Protein AF-A0A2Z3NBY1-F1 (afdb_monomer)

Radius of gyration: 13.92 Å; Cα contacts (8 Å, |Δi|>4): 67; chains: 1; bounding box: 24×21×45 Å

Foldseek 3Di:
DPDPVLNVVCVVCVPPFLALVNVCVVVVPDPQNVVLVVVLLVCCVVVVDALVRSLVSCCVSPVVCSVVVLSNLSNCCRVVHSVVVSVRNND

Organism: Geobacillus thermoleovorans (NCBI:txid33941)

Structure (mmCIF, N/CA/C/O backbone):
data_AF-A0A2Z3NBY1-F1
#
_entry.id   AF-A0A2Z3NBY1-F1
#
loop_
_atom_site.group_PDB
_atom_site.id
_atom_site.type_symbol
_atom_site.label_atom_id
_atom_site.label_alt_id
_atom_site.label_comp_id
_atom_site.label_asym_id
_atom_site.label_entity_id
_atom_site.label_seq_id
_atom_site.pdbx_PDB_ins_code
_atom_site.Cartn_x
_atom_site.Cartn_y
_atom_site.Cartn_z
_atom_site.occupancy
_atom_site.B_iso_or_equiv
_atom_site.auth_seq_id
_atom_site.auth_comp_id
_atom_site.auth_asym_id
_atom_site.auth_atom_id
_atom_site.pdbx_PDB_model_num
ATOM 1 N N . MET A 1 1 ? 9.453 11.270 -32.098 1.00 43.59 1 MET A N 1
ATOM 2 C CA . MET A 1 1 ? 9.814 10.807 -30.743 1.00 43.59 1 MET A CA 1
ATOM 3 C C . MET A 1 1 ? 9.236 9.415 -30.604 1.00 43.59 1 MET A C 1
ATOM 5 O O . MET A 1 1 ? 8.063 9.259 -30.911 1.00 43.59 1 MET A O 1
ATOM 9 N N . ALA A 1 2 ? 10.055 8.405 -30.306 1.00 50.16 2 ALA A N 1
ATOM 10 C CA . ALA A 1 2 ? 9.545 7.058 -30.079 1.00 50.16 2 ALA A CA 1
ATOM 11 C C . ALA A 1 2 ? 8.756 7.090 -28.768 1.00 50.16 2 ALA A C 1
ATOM 13 O O . ALA A 1 2 ? 9.329 7.365 -27.719 1.00 50.16 2 ALA A O 1
ATOM 14 N N . THR A 1 3 ? 7.439 6.924 -28.842 1.00 52.19 3 THR A N 1
ATOM 15 C CA . THR A 1 3 ? 6.618 6.744 -27.648 1.00 52.19 3 THR A CA 1
ATOM 16 C C . THR A 1 3 ? 7.021 5.410 -27.040 1.00 52.19 3 THR A C 1
ATOM 18 O O . THR A 1 3 ? 6.830 4.372 -27.676 1.00 52.19 3 THR A O 1
ATOM 21 N N . ASP A 1 4 ? 7.626 5.434 -25.852 1.00 73.19 4 ASP A N 1
ATOM 22 C CA . ASP A 1 4 ? 8.002 4.213 -25.151 1.00 73.19 4 ASP A CA 1
ATOM 23 C C . ASP A 1 4 ? 6.760 3.339 -24.963 1.00 73.19 4 ASP A C 1
ATOM 25 O O . ASP A 1 4 ? 5.693 3.815 -24.564 1.00 73.19 4 ASP A O 1
ATOM 29 N N . ALA A 1 5 ? 6.887 2.042 -25.251 1.00 67.88 5 ALA A N 1
ATOM 30 C CA . ALA A 1 5 ? 5.787 1.084 -25.131 1.00 67.88 5 ALA A CA 1
ATOM 31 C C . ALA A 1 5 ? 5.157 1.099 -23.723 1.00 67.88 5 ALA A C 1
ATOM 33 O O . ALA A 1 5 ? 3.963 0.851 -23.571 1.00 67.88 5 ALA A O 1
ATOM 34 N N . ILE A 1 6 ? 5.947 1.466 -22.707 1.00 62.09 6 ILE A N 1
ATOM 35 C CA . ILE A 1 6 ? 5.505 1.672 -21.325 1.00 62.09 6 ILE A CA 1
ATOM 36 C C . ILE A 1 6 ? 4.509 2.836 -21.232 1.00 62.09 6 ILE A C 1
ATOM 38 O O . ILE A 1 6 ? 3.467 2.690 -20.605 1.00 62.09 6 ILE A O 1
ATOM 42 N N . THR A 1 7 ? 4.772 3.968 -21.886 1.00 62.44 7 THR A N 1
ATOM 43 C CA . THR A 1 7 ? 3.870 5.133 -21.900 1.00 62.44 7 THR A CA 1
ATOM 44 C C . THR A 1 7 ? 2.544 4.814 -22.590 1.00 62.44 7 THR A C 1
ATOM 46 O O . THR A 1 7 ? 1.489 5.202 -22.101 1.00 62.44 7 THR A O 1
ATOM 49 N N . LEU A 1 8 ? 2.580 4.042 -23.680 1.00 66.75 8 LEU A N 1
ATOM 50 C CA . LEU A 1 8 ? 1.376 3.568 -24.372 1.00 66.75 8 LEU A CA 1
ATOM 51 C C . LEU A 1 8 ? 0.544 2.604 -23.513 1.00 66.75 8 LEU A C 1
ATOM 53 O O . LEU A 1 8 ? -0.674 2.752 -23.437 1.00 66.75 8 LEU A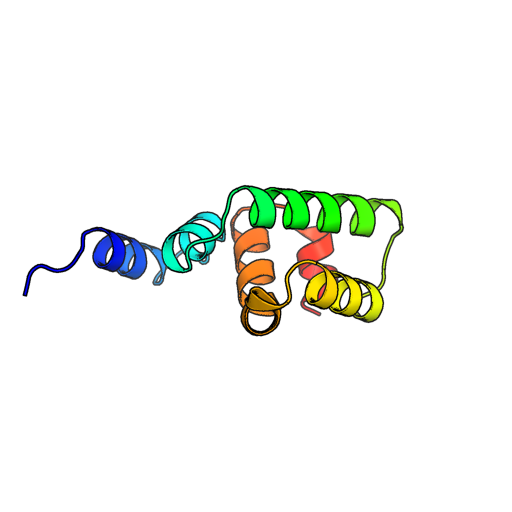 O 1
ATOM 57 N N . LEU A 1 9 ? 1.191 1.653 -22.831 1.00 62.53 9 LEU A N 1
ATOM 58 C CA . LEU A 1 9 ? 0.518 0.750 -21.889 1.00 62.53 9 LEU A CA 1
ATOM 59 C C . LEU A 1 9 ? -0.115 1.523 -20.729 1.00 62.53 9 LEU A C 1
ATOM 61 O O . LEU A 1 9 ? -1.231 1.210 -20.319 1.00 62.53 9 LEU A O 1
ATOM 65 N N . LEU A 1 10 ? 0.569 2.556 -20.234 1.00 63.00 10 LEU A N 1
ATOM 66 C CA . LEU A 1 10 ? 0.049 3.415 -19.178 1.00 63.00 10 LEU A CA 1
ATOM 67 C C . LEU A 1 10 ? -1.188 4.185 -19.633 1.00 63.00 10 LEU A C 1
ATOM 69 O O . LEU A 1 10 ? -2.206 4.122 -18.952 1.00 63.00 10 LEU A O 1
ATOM 73 N N . ASP A 1 11 ? -1.152 4.833 -20.796 1.00 62.12 11 ASP A N 1
ATOM 74 C CA . ASP A 1 11 ? -2.290 5.598 -21.324 1.00 62.12 11 ASP A CA 1
ATOM 75 C C . ASP A 1 11 ? -3.522 4.734 -21.627 1.00 62.12 11 ASP A C 1
ATOM 77 O O . ASP A 1 11 ? -4.656 5.185 -21.442 1.00 62.12 11 ASP A O 1
ATOM 81 N N . MET A 1 12 ? -3.320 3.490 -22.074 1.00 58.28 12 MET A N 1
ATOM 82 C CA . MET A 1 12 ? -4.412 2.548 -22.342 1.00 58.28 12 MET A CA 1
ATOM 83 C C . MET A 1 12 ? -5.103 2.072 -21.063 1.00 58.28 12 MET A C 1
ATOM 85 O O . MET A 1 12 ? -6.304 1.820 -21.064 1.00 58.28 12 MET A O 1
ATOM 89 N N . VAL A 1 13 ? -4.363 1.971 -19.964 1.00 55.69 13 VAL A N 1
ATOM 90 C CA . VAL A 1 13 ? -4.877 1.464 -18.687 1.00 55.69 13 VAL A CA 1
ATOM 91 C C . VAL A 1 13 ? -5.483 2.584 -17.848 1.00 55.69 13 VAL A C 1
ATOM 93 O O . VAL A 1 13 ? -6.525 2.398 -17.221 1.00 55.69 13 VAL A O 1
ATOM 96 N N . ASN A 1 14 ? -4.879 3.773 -17.889 1.00 55.31 14 ASN A N 1
ATOM 97 C CA . ASN A 1 14 ? -5.250 4.935 -17.081 1.00 55.31 14 ASN A CA 1
ATOM 98 C C . ASN A 1 14 ? -6.672 5.466 -17.371 1.00 55.31 14 ASN A C 1
ATOM 100 O O . ASN A 1 14 ? -7.207 6.242 -16.585 1.00 55.31 14 ASN A O 1
ATOM 104 N N . LYS A 1 15 ? -7.307 5.055 -18.479 1.00 53.97 15 LYS A N 1
ATOM 105 C CA . LYS A 1 15 ? -8.665 5.498 -18.839 1.00 53.97 15 LYS A CA 1
ATOM 106 C C . LYS A 1 15 ? -9.797 4.661 -18.245 1.00 53.97 15 LYS A C 1
ATOM 108 O O . LYS A 1 15 ? -10.876 5.212 -18.055 1.00 53.97 15 LYS A O 1
ATOM 113 N N . GLU A 1 16 ? -9.576 3.386 -17.928 1.00 51.22 16 GLU A N 1
ATOM 114 C CA . GLU A 1 16 ? -10.665 2.493 -17.485 1.00 51.22 16 GLU A CA 1
ATOM 115 C C . GLU A 1 16 ? -10.316 1.625 -16.267 1.00 51.22 16 GLU A C 1
ATOM 117 O O . GLU A 1 16 ? -11.216 1.232 -15.526 1.00 51.22 16 GLU A O 1
ATOM 122 N N . HIS A 1 17 ? -9.031 1.377 -15.986 1.00 55.50 17 HIS A N 1
ATOM 123 C CA . HIS A 1 17 ? -8.615 0.455 -14.930 1.00 55.50 17 HIS A CA 1
ATOM 124 C C . HIS A 1 17 ? -7.483 1.041 -14.083 1.00 55.50 17 HIS A C 1
ATOM 126 O O . HIS A 1 17 ? -6.320 1.063 -14.478 1.00 55.50 17 HIS A O 1
ATOM 132 N N . LYS A 1 18 ? -7.805 1.480 -12.863 1.00 72.62 18 LYS A N 1
ATOM 133 C CA . LYS A 1 18 ? -6.805 1.874 -11.861 1.00 72.62 18 LYS A CA 1
ATOM 134 C C . LYS A 1 18 ? -6.113 0.618 -11.318 1.00 72.62 18 LYS A C 1
ATOM 136 O O . LYS A 1 18 ? -6.450 0.190 -10.232 1.00 72.62 18 LYS A O 1
ATOM 141 N N . SER A 1 19 ? -5.199 -0.010 -12.056 1.00 85.44 19 SER A N 1
ATOM 142 C CA . SER A 1 19 ? -4.511 -1.231 -11.595 1.00 85.44 19 SER A CA 1
ATOM 143 C C . SER A 1 19 ? -3.238 -0.924 -10.800 1.00 85.44 19 SER A C 1
ATOM 145 O O . SER A 1 19 ? -2.405 -0.122 -11.237 1.00 85.44 19 SER A O 1
ATOM 147 N N . PHE A 1 20 ? -3.031 -1.602 -9.663 1.00 89.12 20 PHE A N 1
ATOM 148 C CA . PHE A 1 20 ? -1.784 -1.490 -8.901 1.00 89.12 20 PHE A CA 1
ATOM 149 C C . PHE A 1 20 ? -0.602 -2.101 -9.653 1.00 89.12 20 PHE A C 1
ATOM 151 O O . PHE A 1 20 ? 0.484 -1.532 -9.610 1.00 89.12 20 PHE A O 1
ATOM 158 N N . ALA A 1 21 ? -0.788 -3.208 -10.380 1.00 85.44 21 ALA A N 1
ATOM 159 C CA . ALA A 1 21 ? 0.299 -3.821 -11.153 1.00 85.44 21 ALA A CA 1
ATOM 160 C C . ALA A 1 21 ? 0.945 -2.826 -12.134 1.00 85.44 21 ALA A C 1
ATOM 162 O O . ALA A 1 21 ? 2.161 -2.810 -12.329 1.00 85.44 21 ALA A O 1
ATOM 163 N N . ILE A 1 22 ? 0.127 -1.947 -12.706 1.00 82.69 22 ILE A N 1
ATOM 164 C CA . ILE A 1 22 ? 0.560 -0.976 -13.707 1.00 82.69 22 ILE A CA 1
ATOM 165 C C . ILE A 1 22 ? 1.168 0.252 -13.041 1.00 82.69 22 ILE A C 1
ATOM 167 O O . ILE A 1 22 ? 2.212 0.725 -13.484 1.00 82.69 22 ILE A O 1
ATOM 171 N N . LEU A 1 23 ? 0.603 0.695 -11.914 1.00 84.38 23 LEU A N 1
ATOM 172 C CA . LEU A 1 23 ? 1.233 1.691 -11.048 1.00 84.38 23 LEU A CA 1
ATOM 173 C C . LEU A 1 23 ? 2.632 1.239 -10.594 1.00 84.38 23 LEU A C 1
ATOM 175 O O . LEU A 1 23 ? 3.589 2.013 -10.657 1.00 84.38 23 LEU A O 1
ATOM 179 N N . ALA A 1 24 ? 2.754 -0.015 -10.160 1.00 87.62 24 ALA A N 1
ATOM 180 C CA . ALA A 1 24 ? 3.996 -0.613 -9.692 1.00 87.62 24 ALA A CA 1
ATOM 181 C C . ALA A 1 24 ? 5.051 -0.654 -10.804 1.00 87.62 24 ALA A C 1
ATOM 183 O O . ALA A 1 24 ? 6.189 -0.239 -10.583 1.00 87.62 24 ALA A O 1
ATOM 184 N N . LEU A 1 25 ? 4.658 -1.068 -12.014 1.00 84.75 25 LEU A N 1
ATOM 185 C CA . LEU A 1 25 ? 5.529 -1.064 -13.189 1.00 84.75 25 LEU A CA 1
ATOM 186 C C . LEU A 1 25 ? 5.982 0.359 -13.559 1.00 84.75 25 LEU A C 1
ATOM 188 O O . LEU A 1 25 ? 7.175 0.607 -13.710 1.00 84.75 25 LEU A O 1
ATOM 192 N N . ALA A 1 26 ? 5.044 1.305 -13.654 1.00 81.94 26 ALA A N 1
ATOM 193 C CA . ALA A 1 26 ? 5.310 2.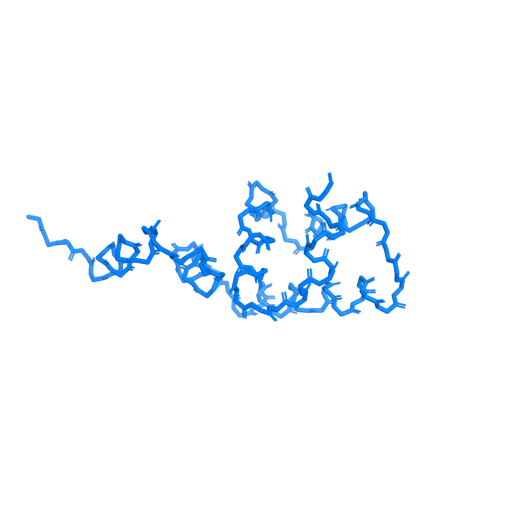690 -14.057 1.00 81.94 26 ALA A CA 1
ATOM 194 C C . ALA A 1 26 ? 6.270 3.420 -13.122 1.00 81.94 26 ALA A C 1
ATOM 196 O O . ALA A 1 26 ? 7.061 4.259 -13.544 1.00 81.94 26 ALA A O 1
ATOM 197 N N . THR 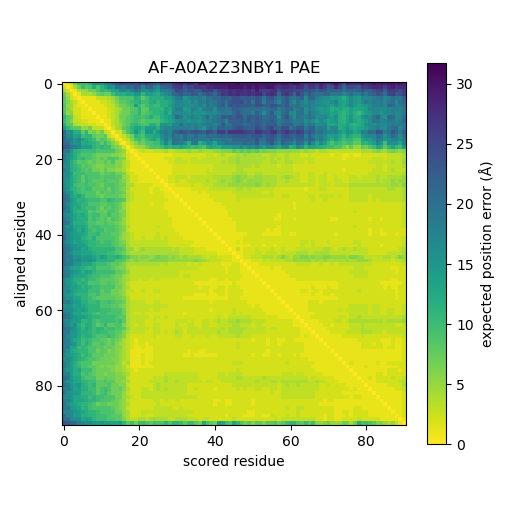A 1 27 ? 6.155 3.129 -11.829 1.00 82.31 27 THR A N 1
ATOM 198 C CA . THR A 1 27 ? 6.892 3.833 -10.778 1.00 82.31 27 THR A CA 1
ATOM 199 C C . THR A 1 27 ? 8.109 3.060 -10.287 1.00 82.31 27 THR A C 1
ATOM 201 O O . THR A 1 27 ? 8.775 3.497 -9.344 1.00 82.31 27 THR A O 1
ATOM 204 N N . GLY A 1 28 ? 8.425 1.936 -10.937 1.00 87.38 28 GLY A N 1
ATOM 205 C CA . GLY A 1 28 ? 9.612 1.140 -10.660 1.00 87.38 28 GLY A CA 1
ATOM 206 C C . GLY A 1 28 ? 9.614 0.569 -9.247 1.00 87.38 28 GLY A C 1
ATOM 207 O O . GLY A 1 28 ? 10.604 0.729 -8.535 1.00 87.38 28 GLY A O 1
ATOM 208 N N . PHE A 1 29 ? 8.502 -0.028 -8.809 1.00 89.38 29 PHE A N 1
ATOM 209 C CA . PHE A 1 29 ? 8.485 -0.809 -7.572 1.00 89.38 29 PHE A CA 1
ATOM 210 C C . PHE A 1 29 ? 9.507 -1.940 -7.660 1.00 89.38 29 PHE A C 1
ATOM 212 O O . PHE A 1 29 ? 9.526 -2.701 -8.630 1.00 89.38 29 PHE A O 1
ATOM 219 N N . THR A 1 30 ? 10.349 -2.066 -6.640 1.00 93.06 30 THR A N 1
ATOM 220 C CA . THR A 1 30 ? 11.269 -3.201 -6.543 1.00 93.06 30 THR A CA 1
ATOM 221 C C . THR A 1 30 ? 10.556 -4.434 -5.990 1.00 93.06 30 THR A C 1
ATOM 223 O O . THR A 1 30 ? 9.514 -4.327 -5.341 1.00 93.06 30 THR A O 1
ATOM 226 N N . ALA A 1 31 ? 11.139 -5.617 -6.204 1.00 92.00 31 ALA A N 1
ATOM 227 C CA . ALA A 1 31 ? 10.638 -6.851 -5.598 1.00 92.00 31 ALA A CA 1
ATOM 228 C C . ALA A 1 31 ? 10.545 -6.736 -4.062 1.00 92.00 31 ALA A C 1
ATOM 230 O O . ALA A 1 31 ? 9.519 -7.083 -3.484 1.00 92.00 31 ALA A O 1
ATOM 231 N N . ASP A 1 32 ? 11.562 -6.153 -3.421 1.00 95.06 32 ASP A N 1
ATOM 232 C CA . ASP A 1 32 ? 11.585 -5.926 -1.972 1.00 95.06 32 ASP A CA 1
ATOM 233 C C . ASP A 1 32 ? 10.458 -4.991 -1.499 1.00 95.06 32 ASP A C 1
ATOM 235 O O . ASP A 1 32 ? 9.872 -5.204 -0.438 1.00 95.06 32 ASP A O 1
ATOM 239 N N . GLU A 1 33 ? 10.143 -3.935 -2.260 1.00 94.75 33 GLU A N 1
ATOM 240 C CA . GLU A 1 33 ? 9.035 -3.027 -1.936 1.00 94.75 33 GLU A CA 1
ATOM 241 C C . GLU A 1 33 ? 7.680 -3.739 -2.045 1.00 94.75 33 GLU A C 1
ATOM 243 O O . GLU A 1 33 ? 6.810 -3.536 -1.196 1.00 94.75 33 GLU A O 1
ATOM 248 N N . LEU A 1 34 ? 7.510 -4.601 -3.052 1.00 94.62 34 LEU A N 1
ATOM 249 C CA . LEU A 1 34 ? 6.302 -5.411 -3.222 1.00 94.62 34 LEU A CA 1
ATOM 250 C C . LEU A 1 34 ? 6.133 -6.415 -2.076 1.00 94.62 34 LEU A C 1
ATOM 252 O O . LEU A 1 34 ? 5.044 -6.518 -1.515 1.00 94.62 34 LEU A O 1
ATOM 256 N N . GLU A 1 35 ? 7.209 -7.095 -1.675 1.00 95.56 35 GLU A N 1
ATOM 257 C CA . GLU A 1 35 ? 7.178 -8.039 -0.554 1.00 95.56 35 GLU A CA 1
ATOM 258 C C . GLU A 1 35 ? 6.844 -7.333 0.771 1.00 95.56 35 GLU A C 1
ATOM 260 O O . GLU A 1 35 ? 6.044 -7.829 1.569 1.00 95.56 35 GLU A O 1
ATOM 265 N N . ARG A 1 36 ? 7.416 -6.145 1.014 1.00 96.00 36 ARG A N 1
ATOM 266 C CA . ARG A 1 36 ? 7.084 -5.325 2.194 1.00 96.00 36 ARG A CA 1
ATOM 267 C C . ARG A 1 36 ? 5.625 -4.898 2.193 1.00 96.00 36 ARG A C 1
ATOM 269 O O . ARG A 1 36 ? 4.977 -4.987 3.231 1.00 96.00 36 ARG A O 1
ATOM 276 N N . LEU A 1 37 ? 5.104 -4.467 1.044 1.00 95.88 37 LEU A N 1
ATOM 277 C CA . LEU A 1 37 ? 3.703 -4.082 0.906 1.00 95.88 37 LEU A CA 1
ATOM 278 C C . LEU A 1 37 ? 2.773 -5.256 1.235 1.00 95.88 37 LEU A C 1
ATOM 280 O O . LEU A 1 37 ? 1.837 -5.103 2.013 1.00 95.88 37 LEU A O 1
ATOM 284 N N . GLU A 1 38 ? 3.053 -6.442 0.699 1.00 94.88 38 GLU A N 1
ATOM 285 C CA . GLU A 1 38 ? 2.258 -7.640 0.972 1.00 94.88 38 GLU A CA 1
ATOM 286 C C . GLU A 1 38 ? 2.283 -8.022 2.460 1.00 94.88 38 GLU A C 1
ATOM 288 O O . GLU A 1 38 ? 1.230 -8.246 3.065 1.00 94.88 38 GLU A O 1
ATOM 293 N N . LYS A 1 39 ? 3.468 -8.010 3.088 1.00 96.12 39 LYS A N 1
ATOM 294 C CA . LYS A 1 39 ? 3.607 -8.247 4.534 1.00 96.12 39 LYS A CA 1
ATOM 295 C C . LYS A 1 39 ? 2.848 -7.211 5.357 1.00 96.12 39 LYS A C 1
ATOM 297 O O . LYS A 1 39 ? 2.182 -7.581 6.323 1.00 96.12 39 LYS A O 1
ATOM 302 N N . LEU A 1 40 ? 2.921 -5.935 4.979 1.00 96.75 40 LEU A N 1
ATOM 303 C CA . LEU A 1 40 ? 2.208 -4.850 5.648 1.00 96.75 40 LEU A CA 1
ATOM 304 C C . LEU A 1 40 ? 0.699 -5.127 5.674 1.00 96.75 40 LEU A C 1
ATOM 306 O O . LEU A 1 40 ? 0.099 -5.106 6.746 1.00 96.75 40 LEU A O 1
ATOM 310 N N . PHE A 1 41 ? 0.097 -5.459 4.528 1.00 96.19 41 PHE A N 1
ATOM 311 C CA . PHE A 1 41 ? -1.331 -5.787 4.447 1.00 96.19 41 PHE A CA 1
ATOM 312 C C . PHE A 1 41 ? -1.701 -7.050 5.229 1.00 96.19 41 PHE A C 1
ATOM 314 O O . PHE A 1 41 ? -2.727 -7.074 5.913 1.00 96.19 41 PHE A O 1
ATOM 321 N N . TYR A 1 42 ? -0.858 -8.083 5.181 1.00 95.00 42 TYR A N 1
ATOM 322 C CA . TYR A 1 42 ? -1.055 -9.295 5.974 1.00 95.00 42 TYR A CA 1
ATOM 323 C C . TYR A 1 42 ? -1.091 -8.994 7.483 1.00 95.00 42 TYR A C 1
ATOM 325 O O . TYR A 1 42 ? -1.999 -9.438 8.194 1.00 95.00 42 TYR A O 1
ATOM 333 N N . HIS A 1 43 ? -0.142 -8.197 7.981 1.00 95.38 43 HIS A N 1
ATOM 334 C CA . HIS A 1 43 ? -0.094 -7.798 9.388 1.00 95.38 43 HIS A CA 1
ATOM 335 C C . HIS A 1 43 ? -1.247 -6.872 9.778 1.00 95.38 43 HIS A C 1
ATOM 337 O O . HIS A 1 43 ? -1.838 -7.068 10.841 1.00 95.38 43 HIS A O 1
ATOM 343 N N . ALA A 1 44 ? -1.606 -5.928 8.909 1.00 95.50 44 ALA A N 1
ATOM 344 C CA . ALA A 1 44 ? -2.727 -5.021 9.113 1.00 95.50 44 ALA A CA 1
ATOM 345 C C . ALA A 1 44 ? -4.053 -5.780 9.281 1.00 95.50 44 ALA A C 1
ATOM 347 O O . ALA A 1 44 ? -4.818 -5.497 10.205 1.00 95.50 44 ALA A O 1
ATOM 348 N N . GLY A 1 45 ? -4.286 -6.804 8.451 1.00 92.38 45 GLY A N 1
ATOM 349 C CA . GLY A 1 45 ? -5.455 -7.677 8.555 1.00 92.38 45 GLY A CA 1
ATOM 350 C C . GLY A 1 45 ? -5.463 -8.530 9.822 1.00 92.38 45 GLY A C 1
ATOM 351 O O . GLY A 1 45 ? -6.477 -8.591 10.516 1.00 92.38 45 GLY A O 1
ATOM 352 N N . LYS A 1 46 ? -4.329 -9.153 10.167 1.00 94.62 46 LYS A N 1
ATOM 353 C CA . LYS A 1 46 ? -4.226 -10.029 11.345 1.00 94.62 46 LYS A CA 1
ATOM 354 C C . LYS A 1 46 ? -4.379 -9.272 12.666 1.00 94.62 46 LYS A C 1
ATOM 356 O O . LYS A 1 46 ? -5.018 -9.771 13.586 1.00 94.62 46 LYS A O 1
ATOM 361 N N . SER A 1 47 ? -3.783 -8.089 12.755 1.00 93.19 47 SER A N 1
ATOM 362 C CA . SER A 1 47 ? -3.768 -7.259 13.964 1.00 93.19 47 SER A CA 1
ATOM 363 C C . SER A 1 47 ? -4.910 -6.240 14.009 1.00 93.19 47 SER A C 1
ATOM 365 O O . SER A 1 47 ? -4.992 -5.468 14.957 1.00 93.19 47 SER A O 1
ATOM 367 N N . GLN A 1 48 ? -5.769 -6.220 12.983 1.00 92.06 48 GLN A N 1
ATOM 368 C CA . GLN A 1 48 ? -6.914 -5.316 12.849 1.00 92.06 48 GLN A CA 1
ATOM 369 C C . GLN A 1 48 ? -6.562 -3.823 12.975 1.00 92.06 48 GLN A C 1
ATOM 371 O O . GLN A 1 48 ? -7.359 -3.038 13.491 1.00 92.06 48 GLN A O 1
ATOM 376 N N . TRP A 1 49 ? -5.399 -3.414 12.459 1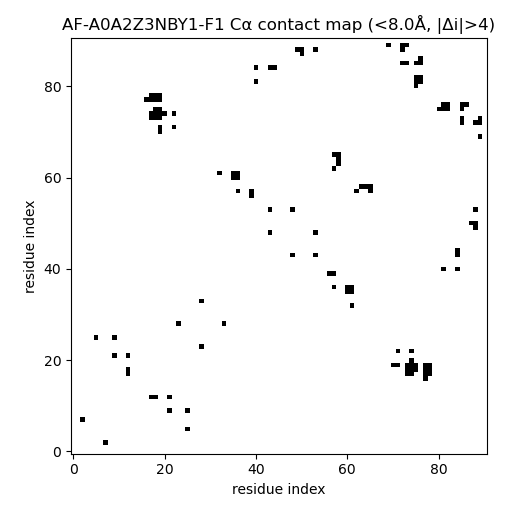.00 96.44 49 TRP A N 1
ATOM 377 C CA . TRP A 1 49 ? -4.904 -2.037 12.568 1.00 96.44 49 TRP A CA 1
ATOM 378 C C . TRP A 1 49 ? -5.916 -1.005 12.085 1.00 96.44 49 TRP A C 1
ATOM 380 O O . TRP A 1 49 ? -6.550 -1.196 11.040 1.00 96.44 49 TRP A O 1
ATOM 390 N N . ASP A 1 50 ? -6.055 0.089 12.832 1.00 95.69 50 ASP A N 1
ATOM 391 C CA . ASP A 1 50 ? -6.764 1.285 12.382 1.00 95.69 50 ASP A CA 1
ATOM 392 C C . ASP A 1 50 ? -5.998 2.008 11.259 1.00 95.69 50 ASP A C 1
ATOM 394 O O . ASP A 1 50 ? -4.897 1.610 10.862 1.00 95.69 50 ASP A O 1
ATOM 398 N N . LYS A 1 51 ? -6.638 3.030 10.683 1.00 95.44 51 LYS A N 1
ATOM 399 C CA . LYS A 1 51 ? -6.098 3.779 9.547 1.00 95.44 51 LYS A CA 1
ATOM 400 C C . LYS A 1 51 ? -4.798 4.492 9.908 1.00 95.44 51 LYS A C 1
ATOM 402 O O . LYS A 1 51 ? -3.837 4.389 9.152 1.00 95.44 51 LYS A O 1
ATOM 407 N N . ASP A 1 52 ? -4.741 5.136 11.067 1.00 96.44 52 ASP A N 1
ATOM 408 C CA . ASP A 1 52 ? -3.570 5.904 11.494 1.00 96.44 52 ASP A CA 1
ATOM 409 C C . ASP A 1 52 ? -2.354 4.997 11.722 1.00 96.44 52 ASP A C 1
ATOM 411 O O . ASP A 1 52 ? -1.257 5.288 11.244 1.00 96.44 52 ASP A O 1
ATOM 415 N N . THR A 1 53 ? -2.558 3.841 12.362 1.00 96.94 53 THR A N 1
ATOM 416 C CA . THR A 1 53 ? -1.516 2.826 12.563 1.00 96.94 53 THR A CA 1
ATOM 417 C C . THR A 1 53 ? -1.020 2.280 11.229 1.00 96.94 53 THR A C 1
ATOM 419 O O . THR A 1 53 ? 0.188 2.144 11.023 1.00 96.94 53 THR A O 1
ATOM 422 N N . PHE A 1 54 ? -1.935 1.980 10.302 1.00 97.50 54 PHE A N 1
ATOM 423 C CA . PHE A 1 54 ? -1.565 1.484 8.980 1.00 97.50 54 PHE A CA 1
ATOM 424 C C . PHE A 1 54 ? -0.755 2.515 8.188 1.00 97.50 54 PHE A C 1
ATOM 426 O O . PHE A 1 54 ? 0.272 2.155 7.617 1.00 97.50 54 PHE A O 1
ATOM 433 N N . VAL A 1 55 ? -1.177 3.783 8.177 1.00 96.88 55 VAL A N 1
ATOM 434 C CA . VAL A 1 55 ? -0.460 4.871 7.494 1.00 96.88 55 VAL A CA 1
ATOM 435 C C . VAL A 1 55 ? 0.944 5.027 8.077 1.00 96.88 55 VAL A C 1
ATOM 437 O O . VAL A 1 55 ? 1.914 5.020 7.323 1.00 96.88 55 VAL A O 1
ATOM 440 N N . ALA A 1 56 ? 1.079 5.080 9.404 1.00 97.38 56 ALA A N 1
ATOM 441 C CA . ALA A 1 56 ? 2.379 5.222 10.055 1.00 97.38 56 ALA A CA 1
ATOM 442 C C . ALA A 1 56 ? 3.336 4.059 9.723 1.00 97.38 56 ALA A C 1
ATOM 444 O O . ALA A 1 56 ? 4.507 4.274 9.396 1.00 97.38 56 ALA A O 1
ATOM 445 N N . GLU A 1 57 ? 2.849 2.815 9.757 1.00 97.50 57 GLU A N 1
ATOM 446 C CA . GLU A 1 57 ? 3.662 1.650 9.391 1.00 97.50 57 GLU A CA 1
ATOM 447 C C . GLU A 1 57 ? 3.953 1.588 7.882 1.00 97.50 57 GLU A C 1
ATOM 449 O O . GLU A 1 57 ? 5.052 1.187 7.490 1.00 97.50 57 GLU A O 1
ATOM 454 N N . PHE A 1 58 ? 3.034 2.051 7.028 1.00 97.19 58 PHE A N 1
ATOM 455 C CA . PHE A 1 58 ? 3.277 2.196 5.594 1.00 97.19 58 PHE A CA 1
ATOM 456 C C . PHE A 1 58 ? 4.429 3.171 5.327 1.00 97.19 58 PHE A C 1
ATOM 458 O O . PHE A 1 58 ? 5.381 2.822 4.630 1.00 97.19 58 PHE A O 1
ATOM 465 N N . GLU A 1 59 ? 4.380 4.373 5.906 1.00 96.19 59 GLU A N 1
ATOM 466 C CA . GLU A 1 59 ? 5.395 5.414 5.707 1.00 96.19 59 GLU A CA 1
ATOM 467 C C . GLU A 1 59 ? 6.777 4.977 6.200 1.00 96.19 59 GLU A C 1
ATOM 469 O O . GLU A 1 59 ? 7.798 5.299 5.593 1.00 96.19 59 GLU A O 1
ATOM 474 N N . LYS A 1 60 ? 6.818 4.186 7.271 1.00 96.06 60 LYS A N 1
ATOM 475 C CA . LYS A 1 60 ? 8.050 3.608 7.808 1.00 96.06 60 LYS A CA 1
ATOM 476 C C . LYS A 1 60 ? 8.648 2.540 6.894 1.00 96.06 60 LYS A C 1
ATOM 478 O O . LYS A 1 60 ? 9.866 2.495 6.717 1.00 96.06 60 LYS A O 1
ATOM 483 N N . GLN A 1 61 ? 7.823 1.656 6.332 1.00 94.19 61 GLN A N 1
ATOM 484 C CA . GLN A 1 61 ? 8.306 0.537 5.514 1.00 94.19 61 GLN A CA 1
ATOM 485 C C . GLN A 1 61 ? 8.577 0.924 4.057 1.00 94.19 61 GLN A C 1
ATOM 487 O O . GLN A 1 61 ? 9.488 0.360 3.438 1.00 94.19 61 GLN A O 1
ATOM 492 N N . LEU A 1 62 ? 7.809 1.881 3.529 1.00 95.06 62 LEU A N 1
ATOM 493 C CA . LEU A 1 62 ? 7.810 2.334 2.137 1.00 95.06 62 LEU A CA 1
ATOM 494 C C . LEU A 1 62 ? 7.854 3.878 2.037 1.00 95.06 62 LEU A C 1
ATOM 496 O O . LEU A 1 62 ? 7.020 4.475 1.352 1.00 95.06 62 LEU A O 1
ATOM 500 N N . PRO A 1 63 ? 8.855 4.557 2.636 1.00 94.00 63 PRO A N 1
ATOM 501 C CA . PRO A 1 63 ? 8.887 6.024 2.730 1.00 94.00 63 PRO A CA 1
ATOM 502 C C . PRO A 1 63 ? 8.902 6.730 1.370 1.00 94.00 63 PRO A C 1
ATOM 504 O O . PRO A 1 63 ? 8.356 7.818 1.208 1.00 94.00 63 PRO A O 1
ATOM 507 N N . LYS A 1 64 ? 9.494 6.101 0.346 1.00 92.69 64 LYS A N 1
ATOM 508 C CA . LYS A 1 64 ? 9.519 6.641 -1.025 1.00 92.69 64 LYS A CA 1
ATOM 509 C C . LYS A 1 64 ? 8.150 6.607 -1.710 1.00 92.69 64 LYS A C 1
ATOM 511 O O . LYS A 1 64 ? 7.973 7.250 -2.740 1.00 92.69 64 LYS A O 1
ATOM 516 N N . ARG A 1 65 ? 7.201 5.834 -1.174 1.00 91.62 65 ARG A N 1
ATOM 517 C CA . ARG A 1 65 ? 5.876 5.588 -1.756 1.00 91.62 65 ARG A CA 1
ATOM 518 C C . ARG A 1 65 ? 4.752 6.252 -0.960 1.00 91.62 65 ARG A C 1
ATOM 520 O O . ARG A 1 65 ? 3.608 6.177 -1.394 1.00 91.62 65 ARG A O 1
ATOM 527 N N . SER A 1 66 ? 5.052 6.938 0.148 1.00 90.62 66 SER A N 1
ATOM 528 C CA . SER A 1 66 ? 4.061 7.583 1.028 1.00 90.62 66 SER A CA 1
ATOM 529 C C . SER A 1 66 ? 3.119 8.525 0.282 1.00 90.62 66 SER A C 1
ATOM 531 O O . SER A 1 66 ? 1.902 8.422 0.412 1.00 90.62 66 SER A O 1
ATOM 533 N N . ALA A 1 67 ? 3.660 9.369 -0.603 1.00 89.12 67 ALA A N 1
ATOM 534 C CA . ALA A 1 67 ? 2.861 10.290 -1.418 1.00 89.12 67 ALA A CA 1
ATOM 535 C C . ALA A 1 67 ? 1.888 9.578 -2.381 1.00 89.12 67 ALA A C 1
ATOM 537 O O . ALA A 1 67 ? 0.948 10.190 -2.882 1.00 89.12 67 ALA A O 1
ATOM 538 N N . MET A 1 68 ? 2.107 8.288 -2.646 1.00 89.81 68 MET A N 1
ATOM 539 C CA . MET A 1 68 ? 1.298 7.466 -3.543 1.00 89.81 68 MET A CA 1
ATOM 540 C C . MET A 1 68 ? 0.340 6.530 -2.803 1.00 89.81 68 MET A C 1
ATOM 542 O O . MET A 1 68 ? -0.346 5.751 -3.465 1.00 89.81 68 MET A O 1
ATOM 546 N N . LEU A 1 69 ? 0.274 6.581 -1.467 1.00 93.62 69 LEU A N 1
ATOM 547 C CA . LEU A 1 69 ? -0.510 5.643 -0.662 1.00 93.62 69 LEU A CA 1
ATOM 548 C C . LEU A 1 69 ? -1.945 5.501 -1.178 1.00 93.62 69 LEU A C 1
ATOM 550 O O . LEU A 1 69 ? -2.402 4.393 -1.442 1.00 93.62 69 LEU A O 1
ATOM 554 N N . ARG A 1 70 ? -2.633 6.621 -1.419 1.00 92.88 70 ARG A N 1
ATOM 555 C CA . ARG A 1 70 ? -4.000 6.605 -1.952 1.00 92.88 70 ARG A CA 1
ATOM 556 C C . ARG A 1 70 ? -4.097 5.882 -3.298 1.00 92.88 70 ARG A C 1
ATOM 558 O O . ARG A 1 70 ? -4.949 5.015 -3.452 1.00 92.88 70 ARG A O 1
ATOM 565 N N . SER A 1 71 ? -3.216 6.194 -4.247 1.00 90.50 71 SER A N 1
ATOM 566 C CA . SER A 1 71 ? -3.195 5.543 -5.564 1.00 90.50 71 SER A CA 1
ATOM 567 C C . SER A 1 71 ? -2.909 4.045 -5.464 1.00 90.50 71 SER A C 1
ATOM 569 O O . SER A 1 71 ? -3.455 3.265 -6.236 1.00 90.50 71 SER A O 1
ATOM 571 N N . ILE A 1 72 ? -2.084 3.632 -4.498 1.00 92.88 72 ILE A N 1
ATOM 572 C CA . ILE A 1 72 ? -1.802 2.221 -4.216 1.00 92.88 72 ILE A CA 1
ATOM 573 C C . ILE A 1 72 ? -3.051 1.528 -3.665 1.00 92.88 72 ILE A C 1
ATOM 575 O O . ILE A 1 72 ? -3.399 0.454 -4.145 1.00 92.88 72 ILE A O 1
ATOM 579 N N . LEU A 1 73 ? -3.753 2.142 -2.707 1.00 95.00 73 LEU A N 1
ATOM 580 C CA . LEU A 1 73 ? -4.993 1.597 -2.142 1.00 95.00 73 LEU A CA 1
ATOM 581 C C . LEU A 1 73 ? -6.102 1.478 -3.194 1.00 95.00 73 LEU A C 1
ATOM 583 O O . LEU A 1 73 ? -6.742 0.433 -3.294 1.00 95.00 73 LEU A O 1
ATOM 587 N N . GLU A 1 74 ? -6.305 2.520 -4.003 1.00 92.00 74 GLU A N 1
ATOM 588 C CA 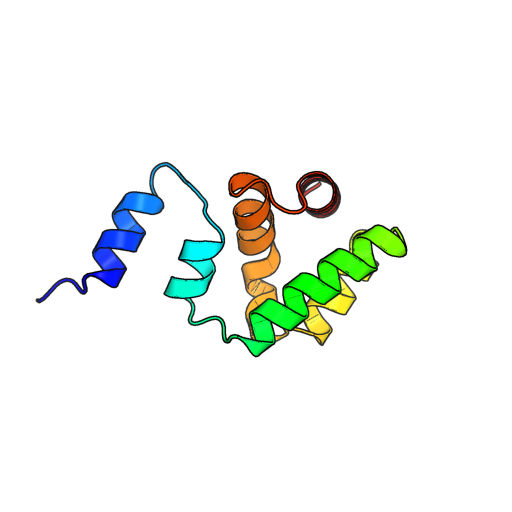. GLU A 1 74 ? -7.258 2.499 -5.120 1.00 92.00 74 GLU A CA 1
ATOM 589 C C . GLU A 1 74 ? -6.866 1.440 -6.162 1.00 92.00 74 GLU A C 1
ATOM 591 O O . GLU A 1 74 ? -7.727 0.704 -6.647 1.00 92.00 74 GLU A O 1
ATOM 596 N N . GLY A 1 75 ? -5.563 1.323 -6.439 1.00 91.19 75 GLY A N 1
ATOM 597 C CA . GLY A 1 75 ? -4.975 0.327 -7.328 1.00 91.19 75 GLY A CA 1
ATOM 598 C C . GLY A 1 75 ? -5.262 -1.110 -6.899 1.00 91.19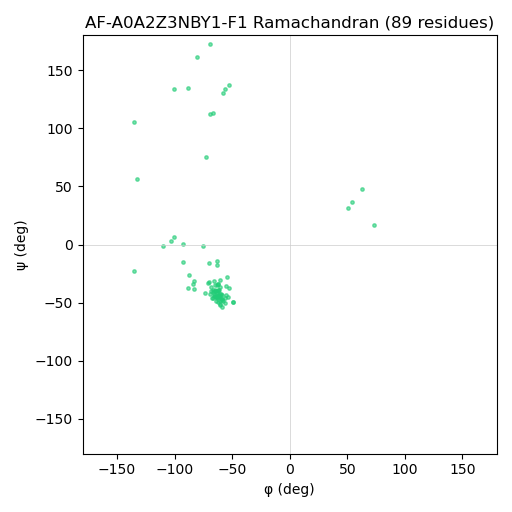 75 GLY A C 1
ATOM 599 O O . GLY A 1 75 ? -5.782 -1.920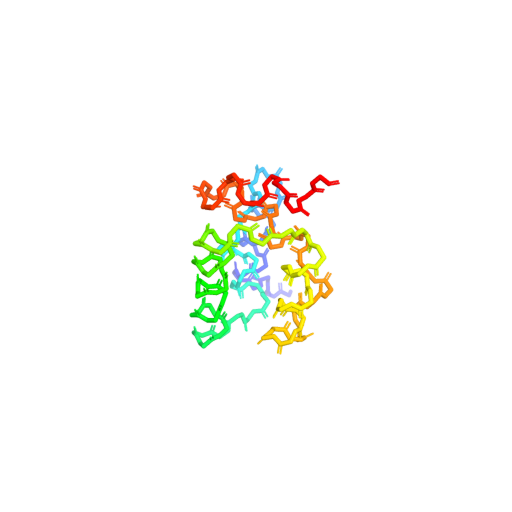 -7.663 1.00 91.19 75 GLY A O 1
ATOM 600 N N . LEU A 1 76 ? -4.941 -1.420 -5.643 1.00 93.25 76 LEU A N 1
ATOM 601 C CA . LEU A 1 76 ? -5.130 -2.745 -5.059 1.00 93.25 76 LEU A CA 1
ATOM 602 C C . LEU A 1 76 ? -6.613 -3.106 -4.963 1.00 93.25 76 LEU A C 1
ATOM 604 O O . LEU A 1 76 ? -6.985 -4.232 -5.294 1.00 93.25 76 LEU A O 1
ATOM 608 N N . LYS A 1 77 ? -7.465 -2.138 -4.595 1.00 92.69 77 LYS A N 1
ATOM 609 C CA . LYS A 1 77 ? -8.920 -2.317 -4.573 1.00 92.69 77 LYS A CA 1
ATOM 610 C C . LYS A 1 77 ? -9.455 -2.698 -5.955 1.00 92.69 77 LYS A C 1
ATOM 612 O O . LYS A 1 77 ? -10.221 -3.653 -6.056 1.00 92.69 77 LYS A O 1
ATOM 617 N N . SER A 1 78 ? -9.051 -1.984 -7.007 1.00 89.94 78 SER A N 1
ATOM 618 C CA . SER A 1 78 ? -9.479 -2.284 -8.381 1.00 89.94 78 SER A CA 1
ATOM 619 C C . SER A 1 78 ? -8.955 -3.632 -8.880 1.00 89.94 78 SER A C 1
ATOM 621 O O . SER A 1 78 ? -9.638 -4.292 -9.657 1.00 89.94 78 SER A O 1
ATOM 623 N N . ASP A 1 79 ? -7.772 -4.050 -8.424 1.00 89.12 79 ASP A N 1
ATOM 624 C CA . ASP A 1 79 ? -7.201 -5.369 -8.716 1.00 89.12 79 ASP A CA 1
ATOM 625 C C . ASP A 1 79 ? -7.870 -6.502 -7.902 1.00 89.12 79 ASP A C 1
ATOM 627 O O . ASP A 1 79 ? -7.486 -7.665 -8.028 1.00 89.12 79 ASP A O 1
ATOM 631 N N . GLY A 1 80 ? -8.846 -6.191 -7.037 1.00 90.38 80 GLY A N 1
ATOM 632 C CA . GLY A 1 80 ? -9.531 -7.166 -6.183 1.00 90.38 80 GLY A CA 1
ATOM 633 C C . GLY A 1 80 ? -8.679 -7.686 -5.020 1.00 90.38 80 GLY A C 1
ATOM 634 O O . GLY A 1 80 ? -9.009 -8.710 -4.419 1.00 90.38 80 GLY A O 1
ATOM 635 N N . LYS A 1 81 ? -7.580 -7.003 -4.683 1.00 91.31 81 LYS A N 1
ATOM 636 C CA . LYS A 1 81 ? -6.646 -7.398 -3.621 1.00 91.31 81 LYS A CA 1
ATOM 637 C C . LYS A 1 81 ? -6.899 -6.603 -2.350 1.00 91.31 81 LYS A C 1
ATOM 639 O O . LYS A 1 81 ? -7.025 -5.386 -2.390 1.00 91.31 81 LYS A O 1
ATOM 644 N N . PHE A 1 82 ? -6.935 -7.302 -1.213 1.00 94.00 82 PHE A N 1
ATOM 645 C CA . PHE A 1 82 ? -7.110 -6.699 0.116 1.00 94.00 82 PHE A CA 1
ATOM 646 C C . PHE A 1 82 ? -8.307 -5.732 0.210 1.00 94.00 82 PHE A C 1
ATOM 648 O O . PHE A 1 82 ? -8.261 -4.778 0.980 1.00 94.00 82 PHE A O 1
ATOM 655 N N . VAL A 1 83 ? -9.377 -5.981 -0.559 1.00 94.19 83 VAL A N 1
ATOM 656 C CA . VAL A 1 83 ? -10.475 -5.026 -0.814 1.00 94.19 83 VAL A CA 1
ATOM 657 C C . VAL A 1 83 ? -11.017 -4.395 0.467 1.00 94.19 83 VAL A C 1
ATOM 659 O O . VAL A 1 83 ? -11.073 -3.174 0.563 1.00 94.19 83 VAL A O 1
ATOM 662 N N . SER A 1 84 ? -11.331 -5.208 1.475 1.00 94.69 84 SER A N 1
ATOM 663 C CA . SER A 1 84 ? -11.876 -4.745 2.755 1.00 94.69 84 SER A CA 1
ATOM 664 C C . SER A 1 84 ? -10.908 -3.867 3.557 1.00 94.69 84 SER A C 1
ATOM 666 O O . SER A 1 84 ? -11.337 -2.923 4.215 1.00 94.69 84 SER A O 1
ATOM 668 N N . LEU A 1 85 ? -9.601 -4.135 3.491 1.00 95.81 85 LEU A N 1
ATOM 669 C CA . LEU A 1 85 ? -8.581 -3.279 4.107 1.00 95.81 85 LEU A CA 1
ATOM 670 C C . LEU A 1 85 ? -8.404 -1.983 3.313 1.00 95.81 85 LEU A C 1
ATOM 672 O O . LEU A 1 85 ? -8.326 -0.911 3.901 1.00 95.81 85 LEU A O 1
ATOM 676 N N . CYS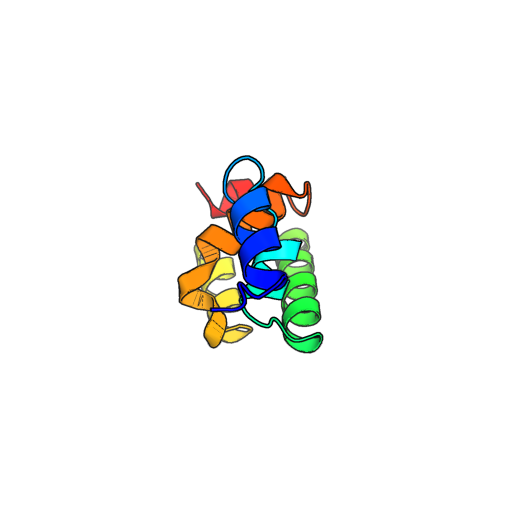 A 1 86 ? -8.388 -2.064 1.981 1.00 95.88 86 CYS A N 1
ATOM 677 C CA . CYS A 1 86 ? -8.315 -0.883 1.129 1.00 95.88 86 CYS A CA 1
ATOM 678 C C . CYS A 1 86 ? -9.507 0.052 1.359 1.00 95.88 86 CYS A C 1
ATOM 680 O O . CYS A 1 86 ? -9.303 1.252 1.465 1.00 95.88 86 CYS A O 1
ATOM 682 N N . GLU A 1 87 ? -10.725 -0.477 1.485 1.00 95.31 87 GLU A N 1
ATOM 683 C CA . GLU A 1 87 ? -11.918 0.310 1.825 1.00 95.31 87 GLU A CA 1
ATOM 684 C C . GLU A 1 87 ? -11.777 0.988 3.184 1.00 95.31 87 GLU A C 1
ATOM 686 O O . GLU A 1 87 ? -11.858 2.210 3.257 1.00 95.31 87 GLU A O 1
ATOM 691 N N . LYS A 1 88 ? -11.418 0.218 4.220 1.00 95.38 88 LYS A N 1
ATOM 692 C CA . LYS A 1 88 ? -11.180 0.739 5.573 1.00 95.38 88 LYS A CA 1
ATOM 693 C C . LYS A 1 88 ? -10.179 1.899 5.610 1.00 95.38 88 LYS A C 1
ATOM 695 O O . LYS A 1 88 ? -10.313 2.794 6.435 1.00 95.38 88 LYS A O 1
ATOM 700 N N . TYR A 1 89 ? -9.131 1.852 4.789 1.00 95.62 89 TYR A N 1
ATOM 701 C CA . TYR A 1 89 ? -8.062 2.856 4.805 1.00 95.62 89 TYR A CA 1
ATOM 702 C C . TYR A 1 89 ? -8.293 4.014 3.825 1.00 95.62 89 TYR A C 1
ATOM 704 O O . TYR A 1 89 ? -7.646 5.058 3.953 1.00 95.62 89 TYR A O 1
ATOM 712 N N . LEU A 1 90 ? -9.213 3.860 2.869 1.00 92.19 90 LEU A N 1
ATOM 713 C CA . LEU A 1 90 ? -9.630 4.923 1.954 1.00 92.19 90 LEU A CA 1
ATOM 714 C C . LEU A 1 90 ? -10.703 5.834 2.558 1.00 92.19 90 LEU A C 1
ATOM 716 O O . LEU A 1 90 ? -10.648 7.032 2.280 1.00 92.19 90 LEU A O 1
ATOM 720 N N . ASP A 1 91 ? -11.602 5.286 3.382 1.00 85.25 91 ASP A N 1
ATOM 721 C CA . ASP A 1 91 ? -12.595 6.041 4.169 1.00 85.25 91 ASP A CA 1
ATOM 722 C C . ASP A 1 91 ? -11.920 7.030 5.131 1.00 85.25 91 ASP A C 1
ATOM 724 O O . ASP A 1 91 ? -12.202 8.246 5.064 1.00 85.25 91 ASP A O 1
#

pLDDT: mean 86.13, std 14.17, range [43.59, 97.5]

Mean predicted aligned error: 6.33 Å

Solvent-accessible surface area (backbone atoms only — not comparable to full-atom values): 5266 Å² total; per-residue (Å²): 129,86,78,52,70,66,60,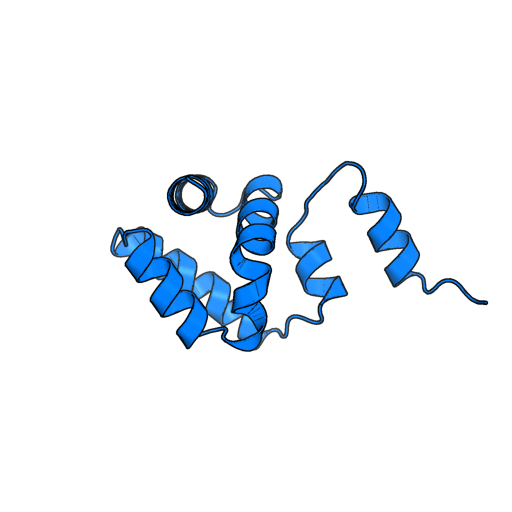55,55,46,61,68,35,71,75,82,48,61,40,32,74,56,52,36,61,77,69,62,62,48,72,69,55,52,52,50,50,53,50,50,53,54,49,37,64,75,69,63,54,53,54,68,58,47,50,55,52,43,37,71,76,39,59,93,47,46,95,44,46,66,61,47,36,51,5,28,36,67,65,68,42,62,40,72,60,29,50,64,61,68,110

Sequence (91 aa):
MATDAITLLLDMVNKEHKSFAILALATGFTADELERLEKLFYHAGKSQWDKDTFVAEFEKQLPKRSAMLRSILEGLKSDGKFVSLCEKYLD

Secondary structure (DSSP, 8-state):
----HHHHHHHHHTTT---HHHHHHHTT--HHHHHHHHHHHHHHHHTT--HHHHHHHHHHH-GGGGGGHHHHHHHHHHTTSSHHHHHHHH-